Protein AF-H9FLP3-F1 (afdb_monomer)

Solvent-accessible surface area (backbone atoms only — not comparable to full-atom values): 7045 Å² total; per-residue (Å²): 111,68,74,54,52,70,76,47,70,89,60,56,71,69,63,56,46,42,38,27,53,65,38,76,66,35,62,71,59,14,49,54,51,50,50,50,58,52,47,51,53,69,75,43,43,83,56,59,78,73,67,45,73,64,59,38,46,53,38,37,75,72,43,35,48,35,68,53,93,58,57,49,100,73,53,17,44,37,34,36,40,62,55,78,88,64,49,63,90,83,54,41,70,62,55,34,52,32,22,48,52,55,50,50,62,57,51,52,71,38,67,61,34,36,69,50,34,66,49,76,48,78,46,126

Structure (mmCIF, N/CA/C/O backbone):
data_AF-H9FLP3-F1
#
_entry.id   AF-H9FLP3-F1
#
loop_
_atom_site.group_PDB
_atom_site.id
_atom_site.type_symbol
_atom_site.label_atom_id
_atom_site.label_alt_id
_atom_site.label_comp_id
_atom_site.label_asym_id
_atom_site.label_entity_id
_atom_site.label_seq_id
_atom_site.pdbx_PDB_ins_code
_atom_site.Cartn_x
_atom_site.Cartn_y
_atom_site.Cartn_z
_atom_site.occupancy
_atom_site.B_iso_or_equiv
_atom_site.auth_seq_id
_atom_site.auth_comp_id
_atom_site.auth_asym_id
_atom_site.auth_atom_id
_atom_site.pdbx_PDB_model_num
ATOM 1 N N . AL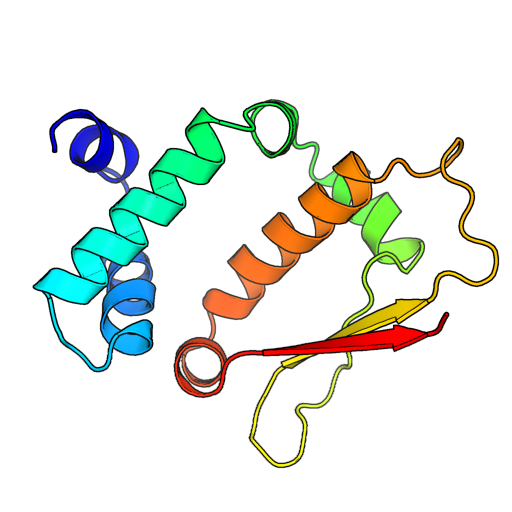A A 1 1 ? 0.082 -2.570 23.047 1.00 61.69 1 ALA A N 1
ATOM 2 C CA . ALA A 1 1 ? -1.054 -1.630 22.962 1.00 61.69 1 ALA A CA 1
ATOM 3 C C . ALA A 1 1 ? -0.580 -0.177 22.946 1.00 61.69 1 ALA A C 1
ATOM 5 O O . ALA A 1 1 ? -0.864 0.498 21.967 1.00 61.69 1 ALA A O 1
ATOM 6 N N . VAL A 1 2 ? 0.195 0.265 23.948 1.00 65.69 2 VAL A N 1
ATOM 7 C CA . VAL A 1 2 ? 0.704 1.652 24.079 1.00 65.69 2 VAL A CA 1
ATOM 8 C C . VAL A 1 2 ? 1.442 2.144 22.824 1.00 65.69 2 VAL A C 1
ATOM 10 O O . VAL A 1 2 ? 0.992 3.097 22.202 1.00 65.69 2 VAL A O 1
ATOM 13 N N . ALA A 1 3 ? 2.444 1.396 22.347 1.00 79.50 3 ALA A N 1
ATOM 14 C CA . ALA A 1 3 ? 3.212 1.765 21.149 1.00 79.50 3 ALA A CA 1
ATOM 15 C C . ALA A 1 3 ? 2.375 1.905 19.858 1.00 79.50 3 ALA A C 1
ATOM 17 O O . ALA A 1 3 ? 2.762 2.622 18.943 1.00 79.50 3 ALA A O 1
ATOM 18 N N . VAL A 1 4 ?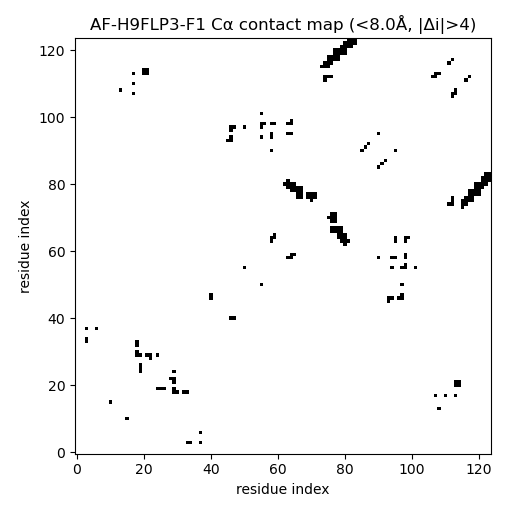 1.228 1.220 19.756 1.00 85.44 4 VAL A N 1
ATOM 19 C CA . VAL A 1 4 ? 0.350 1.343 18.579 1.00 85.44 4 VAL A CA 1
ATOM 20 C C . VAL A 1 4 ? -0.467 2.621 18.661 1.00 85.44 4 VAL A C 1
ATOM 22 O O . VAL A 1 4 ? -0.561 3.321 17.662 1.00 85.44 4 VAL A O 1
ATOM 25 N N . ALA A 1 5 ? -1.025 2.931 19.835 1.00 86.06 5 ALA A N 1
ATOM 26 C CA . ALA A 1 5 ? -1.828 4.133 20.045 1.00 86.06 5 ALA A CA 1
ATOM 27 C C . ALA A 1 5 ? -1.007 5.410 19.803 1.00 86.06 5 ALA A C 1
ATOM 29 O O . ALA A 1 5 ? -1.447 6.278 19.056 1.00 86.06 5 ALA A O 1
ATOM 30 N N . GLU A 1 6 ? 0.213 5.476 20.342 1.00 89.94 6 GLU A N 1
ATOM 31 C CA . GLU A 1 6 ? 1.127 6.612 20.147 1.00 89.94 6 GLU A CA 1
ATOM 32 C C . GLU A 1 6 ? 1.446 6.847 18.662 1.00 89.94 6 GLU A C 1
ATOM 34 O O . GLU A 1 6 ? 1.440 7.978 18.187 1.00 89.94 6 GLU A O 1
ATOM 39 N N . ARG A 1 7 ? 1.656 5.773 17.889 1.00 89.81 7 ARG A N 1
ATOM 40 C CA . ARG A 1 7 ? 2.020 5.855 16.462 1.00 89.81 7 ARG A CA 1
ATOM 41 C C . ARG A 1 7 ? 0.866 6.216 15.529 1.00 89.81 7 ARG A C 1
ATOM 43 O O . ARG A 1 7 ? 1.107 6.495 14.356 1.00 89.81 7 ARG A O 1
ATOM 50 N N . VAL A 1 8 ? -0.373 6.192 16.015 1.00 93.44 8 VAL A N 1
ATOM 51 C CA . VAL A 1 8 ? -1.569 6.484 15.206 1.00 93.44 8 VAL A CA 1
ATOM 52 C C . VAL A 1 8 ? -2.404 7.634 15.764 1.00 93.44 8 VAL A C 1
ATOM 54 O O . VAL A 1 8 ? -3.487 7.889 15.248 1.00 93.44 8 VAL A O 1
ATOM 57 N N . GLN A 1 9 ? -1.909 8.344 16.782 1.00 92.69 9 GLN A N 1
ATOM 58 C CA . GLN A 1 9 ? -2.650 9.403 17.477 1.00 92.69 9 GLN A CA 1
ATOM 59 C C . GLN A 1 9 ? -3.079 10.565 16.562 1.00 92.69 9 GLN A C 1
ATOM 61 O O . GLN A 1 9 ? -4.104 11.190 16.805 1.00 92.69 9 GLN A O 1
ATOM 66 N N . GLU A 1 10 ? -2.321 10.829 15.493 1.00 94.38 10 GLU A N 1
ATOM 67 C CA . GLU A 1 10 ? -2.568 11.928 14.543 1.00 94.38 10 GLU A CA 1
ATOM 68 C C . GLU A 1 10 ? -3.337 11.481 13.290 1.00 94.38 10 GLU A C 1
ATOM 70 O O . GLU A 1 10 ? -3.486 12.243 12.336 1.00 94.38 10 GLU A O 1
ATOM 75 N N . LYS A 1 11 ? -3.777 10.219 13.233 1.00 95.75 11 LYS A N 1
ATOM 76 C CA . LYS A 1 11 ? -4.442 9.679 12.047 1.00 95.75 11 LYS A CA 1
ATOM 77 C C . LYS A 1 11 ? -5.926 10.031 12.035 1.00 95.75 11 LYS A C 1
ATOM 79 O O . LYS A 1 11 ? -6.602 9.989 13.059 1.00 95.75 11 LYS A O 1
ATOM 84 N N . ASP A 1 12 ? -6.436 10.351 10.850 1.00 96.06 12 ASP A N 1
ATOM 85 C CA . ASP A 1 12 ? -7.854 10.635 10.643 1.00 96.06 12 ASP A CA 1
ATOM 86 C C . ASP A 1 12 ? -8.717 9.358 10.615 1.00 96.06 12 ASP A C 1
ATOM 88 O O . ASP A 1 12 ? -8.231 8.222 10.595 1.00 96.06 12 ASP A O 1
ATOM 92 N N . SER A 1 13 ? -10.041 9.533 10.593 1.00 96.75 13 SER A N 1
ATOM 93 C CA . SER A 1 13 ? -10.988 8.413 10.518 1.00 96.75 13 SER A CA 1
ATOM 94 C C . SER A 1 13 ? -10.851 7.589 9.232 1.00 96.75 13 SER A C 1
ATOM 96 O O . SER A 1 13 ? -11.086 6.380 9.259 1.00 96.75 13 SER A O 1
ATOM 98 N N . GLY A 1 14 ? -10.448 8.211 8.121 1.00 97.06 14 GLY A N 1
ATOM 99 C CA . GLY A 1 14 ? -10.228 7.540 6.841 1.00 97.06 14 GLY A CA 1
ATOM 100 C C . GLY A 1 14 ? -9.097 6.517 6.919 1.00 97.06 14 GLY A C 1
ATOM 101 O O . GLY A 1 14 ? -9.248 5.398 6.428 1.00 97.06 14 GLY A O 1
ATOM 102 N N . PHE A 1 15 ? -8.005 6.845 7.612 1.00 97.56 15 PHE A N 1
ATOM 103 C CA . PHE A 1 15 ? -6.916 5.913 7.897 1.00 97.56 15 PHE A CA 1
ATOM 104 C C . PHE A 1 15 ? -7.419 4.671 8.639 1.00 97.56 15 PHE A C 1
ATOM 106 O O . PHE A 1 15 ? -7.162 3.551 8.197 1.00 97.56 15 PHE A O 1
ATOM 113 N N . PHE A 1 16 ? -8.182 4.838 9.724 1.00 97.81 16 PHE A N 1
ATOM 114 C CA . PHE A 1 16 ? -8.701 3.702 10.495 1.00 97.81 16 PHE A CA 1
ATOM 115 C C . PHE A 1 16 ? -9.705 2.857 9.699 1.00 97.81 16 PHE A C 1
ATOM 117 O O . PHE A 1 16 ? -9.704 1.626 9.807 1.00 97.81 16 PHE A O 1
ATOM 124 N N . LEU A 1 17 ? -10.521 3.491 8.849 1.00 98.25 17 LEU A N 1
ATOM 125 C CA . LEU A 1 17 ? -11.482 2.795 7.992 1.00 98.25 17 LEU A CA 1
ATOM 126 C C . LEU A 1 17 ? -10.816 1.808 7.024 1.00 98.25 17 LEU A C 1
ATOM 128 O O . LEU A 1 17 ? -11.416 0.768 6.746 1.00 98.25 17 LEU A O 1
ATOM 132 N N . ARG A 1 18 ? -9.570 2.052 6.590 1.00 98.31 18 ARG A N 1
ATOM 133 C CA . ARG A 1 18 ? -8.799 1.109 5.752 1.00 98.31 18 ARG A CA 1
ATOM 134 C C . ARG A 1 18 ? -8.694 -0.266 6.417 1.00 98.31 18 ARG A C 1
ATOM 136 O O . ARG A 1 18 ? -9.001 -1.287 5.805 1.00 98.31 18 ARG A O 1
ATOM 143 N N . PHE A 1 19 ? -8.327 -0.296 7.699 1.00 98.25 19 PHE A N 1
ATOM 144 C CA . PHE A 1 19 ? -8.145 -1.529 8.474 1.00 98.25 19 PHE A CA 1
ATOM 145 C C . PHE A 1 19 ? -9.475 -2.229 8.758 1.00 98.25 19 PHE A C 1
ATOM 147 O O . PHE A 1 19 ? -9.571 -3.457 8.685 1.00 98.25 19 PHE A O 1
ATOM 154 N N . ILE A 1 20 ? -10.510 -1.440 9.055 1.00 98.44 20 ILE A N 1
ATOM 155 C CA . ILE A 1 20 ? -11.865 -1.926 9.333 1.00 98.44 20 ILE A CA 1
ATOM 156 C C . ILE A 1 20 ? -12.449 -2.601 8.084 1.00 98.44 20 ILE A C 1
ATOM 158 O O . ILE A 1 20 ? -12.901 -3.748 8.158 1.00 98.44 20 ILE A O 1
ATOM 162 N N . ARG A 1 21 ? -12.381 -1.940 6.920 1.00 98.06 21 ARG A N 1
ATOM 163 C CA . ARG A 1 21 ? -12.856 -2.476 5.633 1.00 98.06 21 ARG A CA 1
ATOM 164 C C . ARG A 1 21 ? -12.082 -3.726 5.223 1.00 98.06 21 ARG A C 1
ATOM 166 O O . ARG A 1 21 ? -12.699 -4.760 4.961 1.00 98.06 21 ARG A O 1
ATOM 173 N N . ALA A 1 22 ? -10.751 -3.696 5.322 1.00 97.50 22 ALA A N 1
ATOM 174 C CA . ALA A 1 22 ? -9.884 -4.839 5.013 1.00 97.50 22 ALA A CA 1
ATOM 175 C C . ALA A 1 22 ? -10.143 -6.080 5.893 1.00 97.50 22 ALA A C 1
ATOM 177 O O . ALA A 1 22 ? -9.681 -7.187 5.588 1.00 97.50 22 ALA A O 1
ATOM 178 N N . ARG A 1 23 ? -10.859 -5.927 7.014 1.00 98.12 23 ARG A N 1
ATOM 179 C CA . ARG A 1 23 ? -11.232 -7.016 7.927 1.00 98.12 23 ARG A CA 1
ATOM 180 C C . ARG A 1 23 ? -12.737 -7.189 8.082 1.00 98.12 23 ARG A C 1
ATOM 182 O O . ARG A 1 23 ? -13.179 -7.766 9.075 1.00 98.12 23 ARG A O 1
ATOM 189 N N . LYS A 1 24 ? -13.515 -6.781 7.071 1.00 97.25 24 LYS A N 1
ATOM 190 C CA . LYS A 1 24 ? -14.976 -6.969 7.013 1.00 97.25 24 LYS A CA 1
ATOM 191 C C . LYS A 1 24 ? -15.669 -6.460 8.283 1.00 97.25 24 LYS A C 1
ATOM 193 O O . LYS A 1 24 ? -16.518 -7.141 8.847 1.00 97.25 24 LYS A O 1
ATOM 198 N N . PHE A 1 25 ? -15.246 -5.289 8.759 1.00 97.44 25 PHE A N 1
ATOM 199 C CA . PHE A 1 25 ? -15.775 -4.615 9.947 1.00 97.44 25 PHE A CA 1
ATOM 200 C C . PHE A 1 25 ? -15.599 -5.374 11.274 1.00 97.44 25 PHE A C 1
ATOM 202 O O . PHE A 1 25 ? -16.159 -4.987 12.297 1.00 97.44 25 PHE A O 1
ATOM 209 N N . ASN A 1 26 ? -14.766 -6.418 11.309 1.00 98.44 26 ASN A N 1
ATOM 210 C CA . ASN A 1 26 ? -14.381 -7.053 12.562 1.00 98.44 26 ASN A CA 1
ATOM 211 C C . ASN A 1 26 ? -13.298 -6.218 13.266 1.00 98.44 26 ASN A C 1
ATOM 213 O O . ASN A 1 26 ? -12.135 -6.233 12.860 1.00 98.44 26 ASN A O 1
ATOM 217 N N . VAL A 1 27 ? -13.682 -5.523 14.338 1.00 98.19 27 VAL A N 1
ATOM 218 C CA . VAL A 1 27 ? -12.808 -4.597 15.079 1.00 98.19 27 VAL A CA 1
ATOM 219 C C . VAL A 1 27 ? -11.568 -5.289 15.648 1.00 98.19 27 VAL A C 1
ATOM 221 O O . VAL A 1 27 ? -10.463 -4.774 15.500 1.00 98.19 27 VAL A O 1
ATOM 224 N N .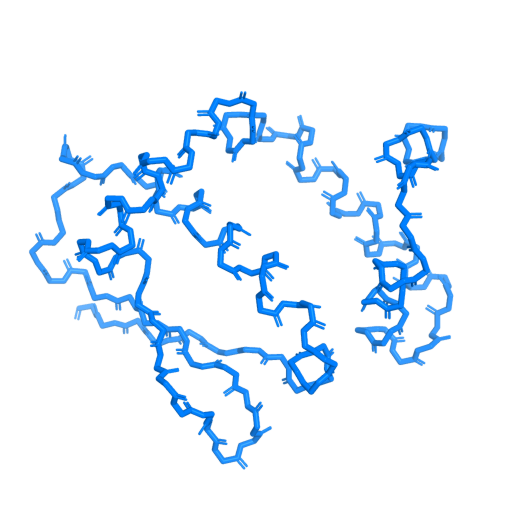 GLY A 1 28 ? -11.716 -6.481 16.237 1.00 98.06 28 GLY A N 1
ATOM 225 C CA . GLY A 1 28 ? -10.582 -7.222 16.802 1.00 98.06 28 GLY A CA 1
ATOM 226 C C . GLY A 1 28 ? -9.549 -7.593 15.736 1.00 98.06 28 GLY A C 1
ATOM 227 O O . GLY A 1 28 ? -8.355 -7.360 15.904 1.00 98.06 28 GLY A O 1
ATOM 228 N N . ARG A 1 29 ? -10.006 -8.091 14.581 1.00 98.44 29 ARG A N 1
ATOM 229 C CA . ARG A 1 29 ? -9.120 -8.414 13.453 1.00 98.44 29 ARG A CA 1
ATOM 230 C C . ARG A 1 29 ? -8.524 -7.169 12.794 1.00 98.44 29 ARG A C 1
ATOM 232 O O . ARG A 1 29 ? -7.391 -7.235 12.322 1.00 98.44 29 ARG A O 1
ATOM 239 N N . ALA A 1 30 ? -9.262 -6.060 12.744 1.00 98.38 30 ALA A N 1
ATOM 240 C CA . ALA A 1 30 ? -8.756 -4.778 12.254 1.00 98.38 30 ALA A CA 1
ATOM 241 C C . ALA A 1 30 ? -7.636 -4.242 13.156 1.00 98.38 30 ALA A C 1
ATOM 243 O O . ALA A 1 30 ? -6.617 -3.775 12.651 1.00 98.38 30 ALA A O 1
ATOM 244 N N . TYR A 1 31 ? -7.781 -4.384 14.476 1.00 97.81 31 TYR A N 1
ATOM 245 C CA . TYR A 1 31 ? -6.735 -4.023 15.426 1.00 97.81 31 TYR A CA 1
ATOM 246 C C . TYR A 1 31 ? -5.477 -4.879 15.249 1.00 97.81 31 TYR A C 1
ATOM 248 O O . TYR A 1 31 ? -4.382 -4.330 15.178 1.00 97.81 31 TYR A O 1
ATOM 256 N N . GLU A 1 32 ? -5.607 -6.199 15.090 1.00 98.12 32 GLU A N 1
ATOM 257 C CA . GLU A 1 32 ? -4.446 -7.061 14.817 1.00 98.12 32 GLU A CA 1
ATOM 258 C C . GLU A 1 32 ? -3.745 -6.702 13.495 1.00 98.12 32 GLU A C 1
ATOM 260 O O . GLU A 1 32 ? -2.515 -6.692 13.428 1.00 98.12 32 GLU A O 1
ATOM 265 N N . LEU A 1 33 ? -4.498 -6.311 12.460 1.00 97.88 33 LEU A N 1
ATOM 266 C CA . LEU A 1 33 ? -3.910 -5.793 11.220 1.00 97.88 33 LEU A CA 1
ATOM 267 C C . LEU A 1 33 ? -3.147 -4.479 11.452 1.00 97.88 33 LEU A C 1
ATOM 269 O O . LEU A 1 33 ? -2.040 -4.318 10.940 1.00 97.88 33 LEU A O 1
ATOM 273 N N . LEU A 1 34 ? -3.705 -3.560 12.245 1.00 97.75 34 LEU A N 1
ATOM 274 C CA . LEU A 1 34 ? -3.047 -2.302 12.599 1.00 97.75 34 LEU A CA 1
ATOM 275 C C . LEU A 1 34 ? -1.766 -2.534 13.414 1.00 97.75 34 LEU A C 1
ATOM 277 O O . LEU A 1 34 ? -0.754 -1.876 13.177 1.00 97.75 34 LEU A O 1
ATOM 281 N N . ARG A 1 35 ? -1.776 -3.506 14.336 1.00 96.88 35 ARG A N 1
ATOM 282 C CA . ARG A 1 35 ? -0.576 -3.926 15.073 1.00 96.88 35 ARG A CA 1
ATOM 283 C C . ARG A 1 35 ? 0.510 -4.417 14.123 1.00 96.88 35 ARG A C 1
ATOM 285 O O . ARG A 1 35 ? 1.653 -3.998 14.266 1.00 96.88 35 ARG A O 1
ATOM 292 N N . GLY A 1 36 ? 0.154 -5.261 13.153 1.00 97.19 36 GLY A N 1
ATOM 293 C CA . GLY A 1 36 ? 1.084 -5.743 12.128 1.00 97.19 36 GLY A CA 1
ATOM 294 C C . GLY A 1 36 ? 1.665 -4.607 11.281 1.00 97.19 36 GLY A C 1
ATOM 295 O O . GLY A 1 36 ? 2.874 -4.551 11.084 1.00 97.19 36 GLY A O 1
ATOM 296 N N . TYR A 1 37 ? 0.824 -3.658 10.862 1.00 96.19 37 TYR A N 1
ATOM 297 C CA . TYR A 1 37 ? 1.242 -2.465 10.117 1.00 96.19 37 TYR A CA 1
ATOM 298 C C . TYR A 1 37 ? 2.259 -1.607 10.887 1.00 96.19 37 TYR A C 1
ATOM 300 O O . TYR A 1 37 ? 3.266 -1.182 10.318 1.00 96.19 37 TYR A O 1
ATOM 308 N N . VAL A 1 38 ? 2.020 -1.362 12.182 1.00 95.56 38 VAL A N 1
ATOM 309 C CA . VAL A 1 38 ? 2.966 -0.619 13.033 1.00 95.56 38 VAL A CA 1
ATOM 310 C C . VAL A 1 38 ? 4.243 -1.428 13.242 1.00 95.56 38 VAL A C 1
ATOM 312 O O . VAL A 1 38 ? 5.333 -0.878 13.139 1.00 95.56 38 VAL A O 1
ATOM 315 N N . ASN A 1 39 ? 4.124 -2.733 13.491 1.00 95.56 39 ASN A N 1
ATOM 316 C CA . ASN A 1 39 ? 5.272 -3.606 13.708 1.00 95.56 39 ASN A CA 1
ATOM 317 C C . ASN A 1 39 ? 6.198 -3.668 12.485 1.00 95.56 39 ASN A C 1
ATOM 319 O O . ASN A 1 39 ? 7.407 -3.603 12.657 1.00 95.56 39 ASN A O 1
ATOM 323 N N . PHE A 1 40 ? 5.648 -3.718 11.269 1.00 95.06 40 PHE A N 1
ATOM 324 C CA . PHE A 1 40 ? 6.434 -3.665 10.032 1.00 95.06 40 PHE A CA 1
ATOM 325 C C . PHE A 1 40 ? 7.303 -2.399 9.966 1.00 95.06 40 PHE A C 1
ATOM 327 O O . PHE A 1 40 ? 8.501 -2.480 9.733 1.00 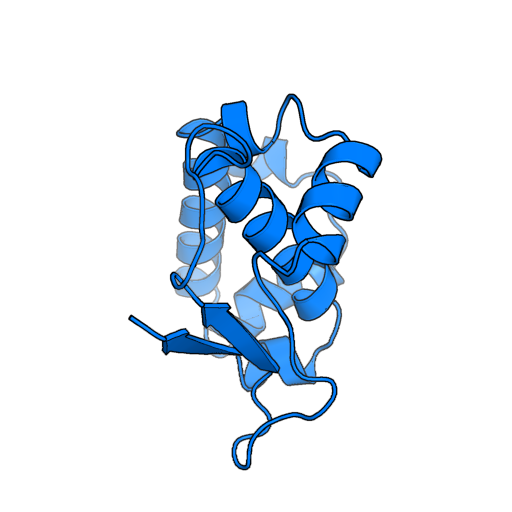95.06 40 PHE A O 1
ATOM 334 N N . ARG A 1 41 ? 6.736 -1.234 10.295 1.00 93.62 41 ARG A N 1
ATOM 335 C CA . ARG A 1 41 ? 7.479 0.040 10.341 1.00 93.62 41 ARG A CA 1
ATOM 336 C C . ARG A 1 41 ? 8.537 0.110 11.437 1.00 93.62 41 ARG A C 1
ATOM 338 O O . ARG A 1 41 ? 9.488 0.863 11.306 1.00 93.62 41 ARG A O 1
ATOM 345 N N . LEU A 1 42 ? 8.357 -0.634 12.527 1.00 92.31 42 LEU A N 1
ATOM 346 C CA . LEU A 1 42 ? 9.353 -0.719 13.597 1.00 92.31 42 LEU A CA 1
ATOM 347 C C . LEU A 1 42 ? 10.488 -1.688 13.259 1.00 92.31 42 LEU A C 1
ATOM 349 O O . LEU A 1 42 ? 11.607 -1.479 13.712 1.00 92.31 42 LEU A O 1
ATOM 353 N N . GLN A 1 43 ? 10.190 -2.756 12.521 1.00 95.06 43 GLN A N 1
ATOM 354 C CA . GLN A 1 43 ? 11.173 -3.767 12.135 1.00 95.06 43 GLN A CA 1
ATOM 355 C C . GLN A 1 43 ? 12.061 -3.319 10.977 1.00 95.06 43 GLN A C 1
ATOM 357 O O . GLN A 1 43 ? 13.208 -3.746 10.934 1.00 95.06 43 GLN A O 1
ATOM 362 N N . TYR A 1 44 ? 11.536 -2.472 10.090 1.00 94.38 44 TYR A N 1
ATOM 363 C CA . TYR A 1 44 ? 12.217 -2.031 8.872 1.00 94.38 44 TYR A CA 1
ATOM 364 C C . TYR A 1 44 ? 12.269 -0.494 8.779 1.00 94.38 44 TYR A C 1
ATOM 366 O O . TYR A 1 44 ? 11.668 0.082 7.866 1.00 94.38 44 TYR A O 1
ATOM 374 N N . PRO A 1 45 ? 12.894 0.209 9.747 1.00 92.88 45 PRO A N 1
ATOM 375 C CA . PRO A 1 45 ? 12.967 1.674 9.747 1.00 92.88 45 PRO A CA 1
ATOM 376 C C . PRO A 1 45 ? 13.625 2.245 8.482 1.00 92.88 45 PRO A C 1
ATOM 378 O O . PRO A 1 45 ? 13.237 3.315 8.019 1.00 92.88 45 PRO A O 1
ATOM 381 N N . GLU A 1 46 ? 14.552 1.516 7.861 1.00 90.25 46 GLU A N 1
ATOM 382 C CA . GLU A 1 46 ? 15.214 1.874 6.602 1.00 90.25 46 GLU A CA 1
ATOM 383 C C . GLU A 1 46 ? 14.242 2.073 5.429 1.00 90.25 46 GLU A C 1
ATOM 385 O O . GLU A 1 46 ? 14.538 2.827 4.504 1.00 90.25 46 GLU A O 1
ATOM 390 N N . LEU A 1 47 ? 13.049 1.471 5.476 1.00 92.00 47 LEU A N 1
ATOM 391 C CA . LEU A 1 47 ? 12.019 1.660 4.452 1.00 92.00 47 LEU A CA 1
ATOM 392 C C . LEU A 1 47 ? 11.183 2.935 4.660 1.00 92.00 47 LEU A C 1
ATOM 394 O O . LEU A 1 47 ? 10.364 3.265 3.803 1.00 92.00 47 LEU A O 1
ATOM 398 N N . PHE A 1 48 ? 11.333 3.642 5.787 1.00 88.44 48 PHE A N 1
ATOM 399 C CA . PHE A 1 48 ? 10.437 4.745 6.162 1.00 88.44 48 PHE A CA 1
ATOM 400 C C . PHE A 1 48 ? 11.148 6.011 6.651 1.00 88.44 48 PHE A C 1
ATOM 402 O O . PHE A 1 48 ? 10.666 7.106 6.364 1.00 88.44 48 PHE A O 1
ATOM 409 N N . ASP A 1 49 ? 12.264 5.890 7.369 1.00 83.38 49 ASP A N 1
ATOM 410 C CA . ASP A 1 49 ? 12.914 7.017 8.050 1.00 83.38 49 ASP A CA 1
ATOM 411 C C . ASP A 1 49 ? 13.716 7.913 7.088 1.00 83.38 49 ASP A C 1
ATOM 413 O O . ASP A 1 49 ? 13.819 9.120 7.302 1.00 83.38 49 ASP A O 1
ATOM 417 N N . SER A 1 50 ? 14.247 7.349 5.999 1.00 74.94 50 SER A N 1
ATOM 418 C CA . SER A 1 50 ? 15.026 8.054 4.967 1.00 74.94 50 SER A CA 1
ATOM 419 C C . SER A 1 50 ? 14.267 8.231 3.646 1.00 74.94 50 SER A C 1
ATOM 421 O O . SER A 1 50 ? 14.879 8.453 2.600 1.00 74.94 50 SER A O 1
ATOM 423 N N . LEU A 1 51 ? 12.931 8.142 3.673 1.00 77.81 51 LEU A N 1
ATOM 424 C CA . LEU A 1 51 ? 12.111 8.178 2.465 1.00 77.81 51 LEU A CA 1
ATOM 425 C C . LEU A 1 51 ? 12.159 9.567 1.801 1.00 77.81 51 LEU A C 1
ATOM 427 O O . LEU A 1 51 ? 11.422 10.480 2.174 1.00 77.81 51 LEU A O 1
ATOM 431 N N . SER A 1 52 ? 13.012 9.728 0.788 1.00 87.38 52 SER A N 1
ATOM 432 C CA . SER A 1 52 ? 13.004 10.908 -0.078 1.00 87.38 52 SER A CA 1
ATOM 433 C C . SER A 1 52 ? 11.906 10.757 -1.137 1.00 87.38 52 SER A C 1
ATOM 435 O O . SER A 1 52 ? 11.974 9.822 -1.941 1.00 87.38 52 SER A O 1
ATOM 437 N N . PRO A 1 53 ? 10.910 11.665 -1.203 1.00 89.19 53 PRO A N 1
ATOM 438 C CA . PRO A 1 53 ? 9.884 11.622 -2.246 1.00 89.19 53 PRO A CA 1
ATOM 439 C C . PRO A 1 53 ? 10.470 11.666 -3.661 1.00 89.19 53 PRO A C 1
ATOM 441 O O . PRO A 1 53 ? 9.896 11.094 -4.583 1.00 89.19 53 PRO A O 1
ATOM 444 N N . GLU A 1 54 ? 11.613 12.335 -3.828 1.00 91.81 54 GLU A N 1
ATOM 445 C CA . GLU A 1 54 ? 12.335 12.403 -5.097 1.00 91.81 54 GLU A CA 1
ATOM 446 C C . GLU A 1 54 ? 12.972 11.057 -5.454 1.00 91.81 54 GLU A C 1
ATOM 448 O O . GLU A 1 54 ? 12.773 10.578 -6.565 1.00 91.81 54 GLU A O 1
ATOM 453 N N . ALA A 1 55 ? 13.649 10.399 -4.506 1.00 89.12 55 ALA A N 1
ATOM 454 C CA . ALA A 1 55 ? 14.251 9.086 -4.750 1.00 89.12 55 ALA A CA 1
ATOM 455 C C . ALA A 1 55 ? 13.185 8.039 -5.104 1.00 89.12 55 ALA A C 1
ATOM 457 O O . ALA A 1 55 ? 13.306 7.345 -6.108 1.00 89.12 55 ALA A O 1
ATOM 458 N N . VAL A 1 56 ? 12.082 8.002 -4.347 1.00 93.31 56 VAL A N 1
ATOM 459 C CA . VAL A 1 56 ? 10.951 7.108 -4.633 1.00 93.31 56 VAL A CA 1
ATOM 460 C C . VAL A 1 56 ? 10.369 7.381 -6.019 1.00 93.31 56 VAL A C 1
ATOM 462 O O . VAL A 1 56 ? 10.052 6.446 -6.752 1.00 93.31 56 VAL A O 1
ATOM 465 N N . ARG A 1 57 ? 10.240 8.655 -6.404 1.00 94.19 57 ARG A N 1
ATOM 466 C CA . ARG A 1 57 ? 9.772 9.027 -7.739 1.00 94.19 57 ARG A CA 1
ATOM 467 C C . ARG A 1 57 ? 10.698 8.487 -8.829 1.00 94.19 57 ARG A C 1
ATOM 469 O O . ARG A 1 57 ? 10.183 7.912 -9.782 1.00 94.19 57 ARG A O 1
ATOM 476 N N . CYS A 1 58 ? 12.016 8.622 -8.677 1.00 95.00 58 CYS A N 1
ATOM 477 C CA . CYS A 1 58 ? 12.991 8.074 -9.623 1.00 95.00 58 CYS A CA 1
ATOM 478 C C . CYS A 1 58 ? 12.831 6.554 -9.785 1.00 95.00 58 CYS A C 1
ATOM 480 O O . CYS A 1 58 ? 12.790 6.066 -10.912 1.00 95.00 58 CYS A O 1
ATOM 482 N N . THR A 1 59 ? 12.658 5.813 -8.687 1.00 95.06 59 THR A N 1
ATOM 483 C CA . THR A 1 59 ? 12.447 4.354 -8.718 1.00 95.06 59 THR A CA 1
ATOM 484 C C . THR A 1 59 ? 11.156 3.969 -9.451 1.00 95.06 59 THR A C 1
ATOM 486 O O . THR A 1 59 ? 11.144 3.048 -10.270 1.00 95.06 59 THR A O 1
ATOM 489 N N . ILE A 1 60 ? 10.066 4.709 -9.214 1.00 94.75 60 ILE A N 1
ATOM 490 C CA . ILE A 1 60 ? 8.778 4.484 -9.887 1.00 94.75 60 ILE A CA 1
ATOM 491 C C . ILE A 1 60 ? 8.870 4.824 -11.381 1.00 94.75 60 ILE A C 1
ATOM 493 O O . ILE A 1 60 ? 8.363 4.073 -12.211 1.00 94.75 60 ILE A O 1
ATOM 497 N N . GLU A 1 61 ? 9.525 5.932 -11.741 1.00 94.75 61 GLU A N 1
ATOM 498 C CA . GLU A 1 61 ? 9.751 6.332 -13.138 1.00 94.75 61 GLU A CA 1
ATOM 499 C C . GLU A 1 61 ? 10.662 5.339 -13.881 1.00 94.75 61 GLU A C 1
ATOM 501 O O . GLU A 1 61 ? 10.474 5.120 -15.077 1.00 94.75 61 GLU A O 1
ATOM 506 N N . ALA A 1 62 ? 11.572 4.667 -13.168 1.00 94.06 62 ALA A N 1
ATOM 507 C CA . ALA A 1 62 ? 12.356 3.546 -13.686 1.00 94.06 62 ALA A CA 1
ATOM 508 C C . ALA A 1 62 ? 11.540 2.246 -13.867 1.00 94.06 62 ALA A C 1
ATOM 510 O O . ALA A 1 62 ? 12.050 1.281 -14.432 1.00 94.06 62 ALA A O 1
ATOM 511 N N . GLY A 1 63 ? 10.276 2.214 -13.427 1.00 93.25 63 GLY A N 1
ATOM 512 C CA . GLY A 1 63 ? 9.352 1.095 -13.622 1.00 93.25 63 GLY A CA 1
ATOM 513 C C . GLY A 1 63 ? 9.286 0.091 -12.470 1.00 93.25 63 GLY A C 1
AT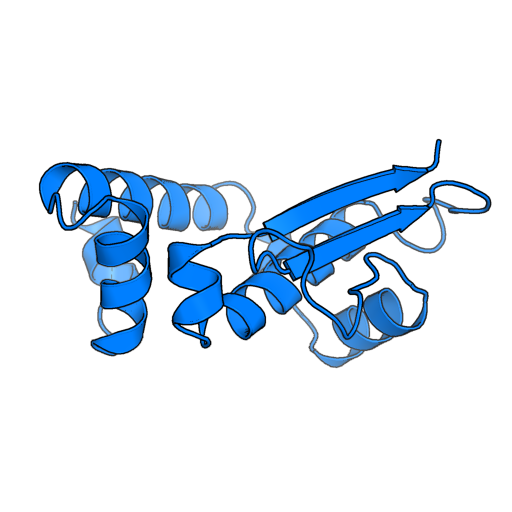OM 514 O O . GLY A 1 63 ? 8.685 -0.971 -12.645 1.00 93.25 63 GLY A O 1
ATOM 515 N N . TYR A 1 64 ? 9.851 0.407 -11.298 1.00 95.62 64 TYR A N 1
ATOM 516 C CA . TYR A 1 64 ? 9.936 -0.527 -10.174 1.00 95.62 64 TYR A CA 1
ATOM 517 C C . TYR A 1 64 ? 9.204 -0.026 -8.908 1.00 95.62 64 TYR A C 1
ATOM 519 O O . TYR A 1 64 ? 9.742 0.787 -8.160 1.00 95.62 64 TYR A O 1
ATOM 527 N N . PRO A 1 65 ? 8.000 -0.543 -8.594 1.00 96.88 65 PRO A N 1
ATOM 528 C CA . PRO A 1 65 ? 7.110 -1.302 -9.472 1.00 96.88 65 PRO A CA 1
ATOM 529 C C . PRO A 1 65 ? 6.296 -0.394 -10.406 1.00 96.88 65 PRO A C 1
ATOM 531 O O . PRO A 1 65 ? 6.072 0.787 -10.135 1.00 96.88 65 PRO A O 1
ATOM 534 N N . GLY A 1 66 ? 5.764 -0.983 -11.475 1.00 97.19 66 GLY A N 1
ATOM 535 C CA . GLY A 1 66 ? 4.749 -0.361 -12.321 1.00 97.19 66 GLY A CA 1
ATOM 536 C C . GLY A 1 66 ? 3.336 -0.536 -11.755 1.00 97.19 66 GLY A C 1
ATOM 537 O O . GLY A 1 66 ? 3.064 -1.440 -10.963 1.00 97.19 66 GLY A O 1
ATOM 538 N N . VAL A 1 67 ? 2.398 0.302 -12.200 1.00 98.00 67 VAL A N 1
ATOM 539 C CA . VAL A 1 67 ? 0.967 0.177 -11.880 1.00 98.00 67 VAL A CA 1
ATOM 540 C C . VAL A 1 67 ? 0.158 0.375 -13.157 1.00 98.00 67 VAL A C 1
ATOM 542 O O . VAL A 1 67 ? 0.312 1.389 -13.837 1.00 98.00 67 VAL A O 1
ATOM 545 N N . LEU A 1 68 ? -0.716 -0.576 -13.496 1.00 98.00 68 LEU A N 1
ATOM 546 C CA . LEU A 1 68 ? -1.632 -0.392 -14.621 1.00 98.00 68 LEU A CA 1
ATOM 547 C C . LEU A 1 68 ? -2.648 0.709 -14.312 1.00 98.00 68 LEU A C 1
ATOM 549 O O . LEU A 1 68 ? -3.208 0.781 -13.219 1.00 98.00 68 LEU A O 1
ATOM 553 N N . SER A 1 69 ? -2.947 1.526 -15.322 1.00 97.00 69 SER A N 1
ATOM 554 C CA . SER A 1 69 ? -3.960 2.585 -15.230 1.00 97.00 69 SER A CA 1
ATOM 555 C C . SER A 1 69 ? -5.383 2.045 -15.076 1.00 97.00 69 SER A C 1
ATOM 557 O O . SER A 1 69 ? -6.261 2.742 -14.571 1.00 97.00 69 SER A O 1
ATOM 559 N N . SER A 1 70 ? -5.618 0.807 -15.517 1.00 97.81 70 SER A N 1
ATOM 560 C CA . SER A 1 70 ? -6.910 0.130 -15.436 1.00 97.81 70 SER A CA 1
ATOM 561 C C . SER A 1 70 ? -6.892 -0.960 -14.374 1.00 97.81 70 SER A C 1
ATOM 563 O O . SER A 1 70 ? -5.908 -1.683 -14.210 1.00 97.81 70 SER A O 1
ATOM 565 N N . ARG A 1 71 ? -8.022 -1.101 -13.680 1.00 98.62 71 ARG A N 1
ATOM 566 C CA . ARG A 1 71 ? -8.280 -2.227 -12.782 1.00 98.62 71 ARG A CA 1
ATOM 567 C C . ARG A 1 71 ? -8.523 -3.503 -13.585 1.00 98.62 71 ARG A C 1
ATOM 569 O O . ARG A 1 71 ? -8.944 -3.453 -14.741 1.00 98.62 71 ARG A O 1
ATOM 576 N N . ASP A 1 72 ? -8.298 -4.652 -12.959 1.00 98.56 72 ASP A N 1
ATOM 577 C CA . ASP A 1 72 ? -8.688 -5.928 -13.557 1.00 98.56 72 ASP A CA 1
ATOM 578 C C . ASP A 1 72 ? -10.206 -6.181 -13.471 1.00 98.56 72 ASP A C 1
ATOM 580 O O . ASP A 1 72 ? -10.972 -5.396 -12.910 1.00 98.56 72 ASP A O 1
ATOM 584 N N . LYS A 1 73 ? -10.655 -7.329 -13.992 1.00 98.31 73 LYS A N 1
ATOM 585 C CA . LYS A 1 73 ? -12.072 -7.735 -13.972 1.00 98.31 73 LYS A CA 1
ATOM 586 C C . LYS A 1 73 ? -12.677 -7.923 -12.569 1.00 98.31 73 LYS A C 1
ATOM 588 O O . LYS A 1 73 ? -13.885 -8.105 -12.465 1.00 98.31 73 LYS A O 1
ATOM 593 N N . TYR A 1 74 ? -11.860 -7.928 -11.515 1.00 98.19 74 TYR A N 1
ATOM 594 C CA . TYR A 1 74 ? -12.289 -8.000 -10.116 1.00 98.19 74 TYR A CA 1
ATOM 595 C C . TYR A 1 74 ? -12.200 -6.634 -9.412 1.00 98.19 74 TYR A C 1
ATOM 597 O O . TYR A 1 74 ? -12.373 -6.561 -8.198 1.00 98.19 74 TYR A O 1
ATOM 605 N N . GLY A 1 75 ? -11.903 -5.557 -10.149 1.00 98.12 75 GLY A N 1
ATOM 606 C CA . GLY A 1 75 ? -11.753 -4.209 -9.604 1.00 98.12 75 GLY A CA 1
ATOM 607 C C . GLY A 1 75 ? -10.446 -3.996 -8.831 1.00 98.12 75 GLY A C 1
ATOM 608 O O . GLY A 1 75 ? -10.322 -3.020 -8.083 1.00 98.12 75 GLY A O 1
ATOM 609 N N . ARG A 1 76 ? -9.458 -4.887 -8.980 1.00 98.75 76 ARG A N 1
ATOM 610 C CA . ARG A 1 76 ? -8.172 -4.799 -8.273 1.00 98.75 76 ARG A CA 1
ATOM 611 C C . ARG A 1 76 ? -7.221 -3.862 -8.994 1.00 98.75 76 ARG A C 1
ATOM 613 O O . ARG A 1 76 ? -7.205 -3.821 -10.224 1.00 98.75 76 ARG A O 1
ATOM 620 N N . VAL A 1 77 ? -6.387 -3.158 -8.232 1.00 98.75 77 VAL A N 1
ATOM 621 C CA . VAL A 1 77 ? -5.205 -2.508 -8.814 1.00 98.75 77 VAL A CA 1
ATOM 622 C C . VAL A 1 77 ? -4.214 -3.588 -9.244 1.00 98.75 77 VAL A C 1
ATOM 624 O O . VAL A 1 77 ? -3.976 -4.535 -8.495 1.00 98.75 77 VAL A O 1
ATOM 627 N N . VAL A 1 78 ? -3.640 -3.453 -10.437 1.00 98.69 78 VAL A N 1
ATOM 628 C CA . VAL A 1 78 ? -2.641 -4.392 -10.955 1.00 98.69 78 VAL A CA 1
ATOM 629 C C . VAL A 1 78 ? -1.271 -3.729 -10.888 1.00 98.69 78 VAL A C 1
ATOM 631 O O . VAL A 1 78 ? -1.001 -2.780 -11.624 1.00 98.69 78 VAL A O 1
ATOM 634 N N . MET A 1 79 ? -0.428 -4.218 -9.984 1.00 98.50 79 MET A N 1
ATOM 635 C CA . MET A 1 79 ? 0.975 -3.828 -9.874 1.00 98.50 79 MET A CA 1
ATOM 636 C C . MET A 1 79 ? 1.831 -4.759 -10.730 1.00 98.50 79 MET A C 1
ATOM 638 O O . MET A 1 79 ? 1.492 -5.930 -10.913 1.00 98.50 79 MET A O 1
ATOM 642 N N . LEU A 1 80 ? 2.922 -4.232 -11.267 1.00 98.00 80 LEU A N 1
ATOM 643 C CA . LEU A 1 80 ? 3.794 -4.926 -12.201 1.00 98.00 80 LEU A CA 1
ATOM 644 C C . LEU A 1 80 ? 5.225 -4.904 -11.684 1.00 98.00 80 LEU A C 1
ATOM 646 O O . LEU A 1 80 ? 5.721 -3.858 -11.265 1.00 98.00 80 LEU A O 1
ATOM 650 N N . PHE A 1 81 ? 5.895 -6.037 -11.806 1.00 97.38 81 PHE A N 1
ATOM 651 C CA . PHE A 1 81 ? 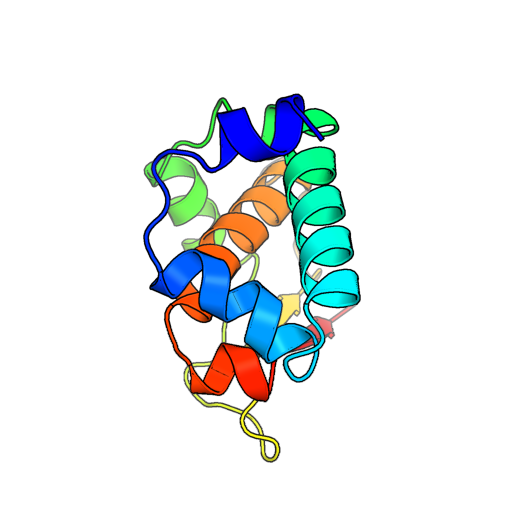7.327 -6.148 -11.625 1.00 97.38 81 PHE A CA 1
ATOM 652 C C . PHE A 1 81 ? 7.895 -6.969 -12.780 1.00 97.38 81 PHE A C 1
ATOM 654 O O . PHE A 1 81 ? 7.395 -8.049 -13.096 1.00 97.38 81 PHE A O 1
ATOM 661 N N . ASN A 1 82 ? 8.906 -6.427 -13.451 1.00 95.31 82 ASN A N 1
ATOM 662 C CA . ASN A 1 82 ? 9.629 -7.121 -14.505 1.00 95.31 82 ASN A CA 1
ATOM 663 C C . ASN A 1 82 ? 11.090 -7.212 -14.088 1.00 95.31 82 ASN A C 1
ATOM 665 O O . ASN A 1 82 ? 11.734 -6.178 -13.959 1.00 95.31 82 ASN A O 1
ATOM 669 N N . ILE A 1 83 ? 11.600 -8.421 -13.865 1.00 94.81 83 ILE A N 1
ATOM 670 C CA . ILE A 1 83 ? 12.991 -8.603 -13.442 1.00 94.81 83 ILE A CA 1
ATOM 671 C C . ILE A 1 83 ? 13.974 -8.451 -14.609 1.00 94.81 83 ILE A C 1
ATOM 673 O O . ILE A 1 83 ? 15.175 -8.289 -14.394 1.00 94.81 83 ILE A O 1
ATOM 677 N N . GLU A 1 84 ? 13.481 -8.509 -15.850 1.00 92.31 84 GLU A N 1
ATOM 678 C CA . GLU A 1 84 ? 14.312 -8.406 -17.042 1.00 92.31 84 GLU A CA 1
ATOM 679 C C . GLU A 1 84 ? 15.070 -7.068 -17.049 1.00 92.31 84 GLU A C 1
ATOM 681 O O . GLU A 1 84 ? 14.473 -5.993 -17.064 1.00 9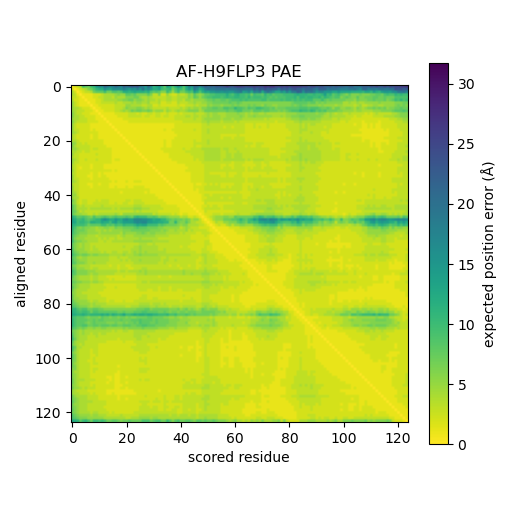2.31 84 GLU A O 1
ATOM 686 N N . ASN A 1 85 ? 16.403 -7.145 -17.061 1.00 85.50 85 ASN A N 1
ATOM 687 C CA . ASN A 1 85 ? 17.333 -6.011 -16.977 1.00 85.50 85 ASN A CA 1
ATOM 688 C C . ASN A 1 85 ? 17.352 -5.253 -15.640 1.00 85.50 85 ASN A C 1
ATOM 690 O O . ASN A 1 85 ? 18.003 -4.208 -15.560 1.00 85.50 85 ASN A O 1
ATOM 694 N N . TRP A 1 86 ? 16.716 -5.762 -14.581 1.00 93.81 86 TRP A N 1
ATOM 695 C CA . TRP A 1 86 ? 16.895 -5.181 -13.255 1.00 93.81 86 TRP A CA 1
ATOM 696 C C . TRP A 1 86 ? 18.344 -5.365 -12.784 1.00 93.81 86 TRP A C 1
ATOM 698 O O . TRP A 1 86 ? 18.879 -6.475 -12.736 1.00 93.81 86 TRP A O 1
ATOM 708 N N . GLN A 1 87 ? 18.980 -4.251 -12.428 1.00 91.69 87 GLN A N 1
ATOM 709 C CA . GLN A 1 87 ? 20.343 -4.198 -11.917 1.00 91.69 87 GLN A CA 1
ATOM 710 C C . GLN A 1 87 ? 20.317 -3.800 -10.442 1.00 91.69 87 GLN A C 1
ATOM 712 O O . GLN A 1 87 ? 20.151 -2.627 -10.108 1.00 91.69 87 GLN A O 1
ATOM 717 N N . SER A 1 88 ? 20.510 -4.771 -9.545 1.00 92.75 88 SER A N 1
ATOM 718 C CA . SER A 1 88 ? 20.407 -4.558 -8.092 1.00 92.75 88 SER A CA 1
ATOM 719 C C . SER A 1 88 ? 21.442 -3.578 -7.524 1.00 92.75 88 SER A C 1
ATOM 721 O O . SER A 1 88 ? 21.287 -3.104 -6.403 1.00 92.75 88 SER A O 1
ATOM 723 N N . GLN A 1 89 ? 22.517 -3.308 -8.270 1.00 93.25 89 GLN A N 1
ATOM 724 C CA . GLN A 1 89 ? 23.531 -2.305 -7.942 1.00 93.25 89 GLN A CA 1
ATOM 725 C C . GLN A 1 89 ? 23.114 -0.868 -8.290 1.00 93.25 89 GLN A C 1
ATOM 727 O O . GLN A 1 89 ? 23.713 0.064 -7.763 1.00 93.25 89 GLN A O 1
ATOM 732 N N . GLU A 1 90 ? 22.139 -0.693 -9.188 1.00 92.38 90 GLU A N 1
ATOM 733 C CA . GLU A 1 90 ? 21.616 0.620 -9.590 1.00 92.38 90 GLU A CA 1
ATOM 734 C C . GLU A 1 90 ? 20.343 0.968 -8.819 1.00 92.38 90 GLU A C 1
ATOM 736 O O . GLU A 1 90 ? 20.209 2.090 -8.343 1.00 92.38 90 GLU A O 1
ATOM 741 N N . ILE A 1 91 ? 19.430 -0.001 -8.688 1.00 93.81 91 ILE A N 1
ATOM 742 C CA . ILE A 1 91 ? 18.205 0.119 -7.898 1.00 93.81 91 ILE A CA 1
ATOM 743 C C . ILE A 1 91 ? 18.158 -1.060 -6.935 1.00 93.81 91 ILE A C 1
ATOM 745 O O . ILE A 1 91 ? 17.962 -2.211 -7.337 1.00 93.81 91 ILE A O 1
ATOM 749 N N . THR A 1 92 ? 18.330 -0.773 -5.655 1.00 94.31 92 THR A N 1
ATOM 750 C CA . THR A 1 92 ? 18.312 -1.774 -4.593 1.00 94.31 92 THR A CA 1
ATOM 751 C C . THR A 1 92 ? 16.908 -2.334 -4.377 1.00 94.31 92 THR A C 1
ATOM 753 O O . THR A 1 92 ? 15.891 -1.711 -4.686 1.00 94.31 92 THR A O 1
ATOM 756 N N . PHE A 1 93 ? 16.832 -3.532 -3.796 1.00 94.00 93 PHE A N 1
ATOM 757 C CA . PHE A 1 93 ? 15.541 -4.117 -3.436 1.00 94.00 93 PHE A CA 1
ATOM 758 C C . PHE A 1 93 ? 14.799 -3.272 -2.384 1.00 94.00 93 PHE A C 1
ATOM 760 O O . PHE A 1 93 ? 13.575 -3.175 -2.428 1.00 94.00 93 PHE A O 1
ATOM 767 N N . ASP A 1 94 ? 15.533 -2.606 -1.489 1.00 93.69 94 ASP A N 1
ATOM 768 C CA . ASP A 1 94 ? 14.955 -1.721 -0.475 1.00 93.69 94 ASP A CA 1
ATOM 769 C C . ASP A 1 94 ? 14.283 -0.499 -1.113 1.00 93.69 94 ASP A C 1
ATOM 771 O O . ASP A 1 94 ? 13.162 -0.159 -0.740 1.00 93.69 94 ASP A O 1
ATOM 775 N N . GLU A 1 95 ? 14.896 0.108 -2.134 1.00 94.31 95 GLU A N 1
ATOM 776 C CA . GLU A 1 95 ? 14.289 1.208 -2.902 1.00 94.31 95 GLU A CA 1
ATOM 777 C C . GLU A 1 95 ? 13.003 0.763 -3.612 1.00 94.31 95 GLU A C 1
ATOM 779 O O . GLU A 1 95 ? 12.011 1.497 -3.643 1.00 94.31 95 GLU A O 1
ATOM 784 N N . ILE A 1 96 ? 12.977 -0.467 -4.130 1.00 95.81 96 ILE A N 1
ATOM 785 C CA . ILE A 1 96 ? 11.776 -1.050 -4.743 1.00 95.81 96 ILE A CA 1
ATOM 786 C C . ILE A 1 96 ? 10.680 -1.237 -3.685 1.00 95.81 96 ILE A C 1
ATOM 788 O O . ILE A 1 96 ? 9.527 -0.863 -3.910 1.00 95.81 96 ILE A O 1
ATOM 792 N N . LEU A 1 97 ? 11.013 -1.766 -2.503 1.00 95.69 97 LEU A N 1
ATOM 793 C CA . LEU A 1 97 ? 10.063 -1.924 -1.396 1.00 95.69 97 LEU A CA 1
ATOM 794 C C . LEU A 1 97 ? 9.554 -0.580 -0.855 1.00 95.69 97 LEU A C 1
ATOM 796 O O . LEU A 1 97 ? 8.370 -0.459 -0.522 1.00 95.69 97 LEU A O 1
ATOM 800 N N . GLN A 1 98 ? 10.411 0.439 -0.797 1.00 95.62 98 GLN A N 1
ATOM 801 C CA . GLN A 1 98 ? 10.031 1.815 -0.474 1.00 95.62 98 GLN A CA 1
ATOM 802 C C . GLN A 1 98 ? 9.009 2.353 -1.484 1.00 95.62 98 GLN A C 1
ATOM 804 O O . GLN A 1 98 ? 7.973 2.896 -1.084 1.00 95.62 98 GLN A O 1
ATOM 809 N N . ALA A 1 99 ? 9.238 2.133 -2.783 1.00 96.31 99 ALA A N 1
ATOM 810 C CA . ALA A 1 99 ? 8.295 2.494 -3.837 1.00 96.31 99 ALA A CA 1
ATOM 811 C C . ALA A 1 99 ? 6.957 1.746 -3.700 1.00 96.31 99 ALA A C 1
ATOM 813 O O . ALA A 1 99 ? 5.898 2.377 -3.762 1.00 96.31 99 ALA A O 1
ATOM 814 N N . TYR A 1 100 ? 6.974 0.438 -3.406 1.00 96.94 100 TYR A N 1
ATOM 815 C CA . TYR A 1 100 ? 5.763 -0.327 -3.077 1.00 96.94 100 TYR A CA 1
ATOM 816 C C . TYR A 1 100 ? 4.996 0.289 -1.902 1.00 96.94 100 TYR A C 1
ATOM 818 O O . TYR A 1 100 ? 3.784 0.494 -1.998 1.00 96.94 100 TYR A O 1
ATOM 826 N N . CYS A 1 101 ? 5.681 0.602 -0.799 1.00 95.56 101 CYS A N 1
ATOM 827 C CA . CYS A 1 101 ? 5.056 1.195 0.381 1.00 95.56 101 CYS A CA 1
ATOM 828 C C . CYS A 1 101 ? 4.413 2.546 0.053 1.00 95.56 101 CYS A C 1
ATOM 830 O O . CYS A 1 101 ? 3.262 2.781 0.422 1.00 95.56 101 CYS A O 1
ATOM 832 N N . PHE A 1 102 ? 5.118 3.408 -0.682 1.00 95.56 102 PHE A N 1
ATOM 833 C CA . PHE A 1 102 ? 4.604 4.711 -1.093 1.00 95.56 102 PHE A CA 1
ATOM 834 C C . PHE A 1 102 ? 3.370 4.588 -1.996 1.00 95.56 102 PHE A C 1
ATOM 836 O O . PHE A 1 102 ? 2.342 5.221 -1.738 1.00 95.56 102 PHE A O 1
ATOM 843 N N . ILE A 1 103 ? 3.447 3.740 -3.025 1.00 96.38 103 ILE A N 1
ATOM 844 C CA . ILE A 1 103 ? 2.337 3.490 -3.948 1.00 96.38 103 ILE A CA 1
ATOM 845 C C . ILE A 1 103 ? 1.123 2.959 -3.182 1.00 96.38 103 ILE A C 1
ATOM 847 O O . ILE A 1 103 ? 0.017 3.469 -3.359 1.00 96.38 103 ILE A O 1
ATOM 851 N N . LEU A 1 104 ? 1.307 1.974 -2.301 1.00 96.81 104 LEU A N 1
ATOM 852 C CA . LEU A 1 104 ? 0.207 1.385 -1.538 1.00 96.81 104 LEU A CA 1
ATOM 853 C C . LEU A 1 104 ? -0.448 2.388 -0.584 1.00 96.81 104 LEU A C 1
ATOM 855 O O . LEU A 1 104 ? -1.676 2.406 -0.500 1.00 96.81 104 LEU A O 1
ATOM 859 N N . GLU A 1 105 ? 0.320 3.256 0.083 1.00 94.50 105 GLU A N 1
ATOM 860 C CA . GLU A 1 105 ? -0.254 4.323 0.917 1.00 94.50 105 GLU A CA 1
ATOM 861 C C . GLU A 1 105 ? -1.182 5.241 0.112 1.00 94.50 105 GLU A C 1
ATOM 863 O O . GLU A 1 105 ? -2.241 5.621 0.616 1.00 94.50 105 GLU A O 1
ATOM 868 N N . LYS A 1 106 ? -0.833 5.542 -1.147 1.00 95.69 106 LYS A N 1
ATOM 869 C CA . LYS A 1 106 ? -1.670 6.344 -2.052 1.00 95.69 106 LYS A CA 1
ATOM 870 C C . LYS A 1 106 ? -2.863 5.580 -2.605 1.00 95.69 106 LYS A C 1
ATOM 872 O O . LYS A 1 106 ? -3.986 6.076 -2.563 1.00 95.69 106 LYS A O 1
ATOM 877 N N . LEU A 1 107 ? -2.667 4.351 -3.069 1.00 97.06 107 LEU A N 1
ATOM 878 C CA . LEU A 1 107 ? -3.749 3.535 -3.620 1.00 97.06 107 LEU A CA 1
ATOM 879 C C . LEU A 1 107 ? -4.823 3.196 -2.578 1.00 97.06 107 LEU A C 1
ATOM 881 O O . LEU A 1 107 ? -6.000 3.087 -2.927 1.00 97.06 107 LEU A O 1
ATOM 885 N N . LEU A 1 108 ? -4.437 3.054 -1.306 1.00 97.69 108 LEU A N 1
ATOM 886 C CA . LEU A 1 108 ? -5.349 2.789 -0.192 1.00 97.69 108 LEU A CA 1
ATOM 887 C C . LEU A 1 108 ? -6.127 4.027 0.278 1.00 97.69 108 LEU A C 1
ATOM 889 O O . LEU A 1 108 ? -6.986 3.889 1.147 1.00 97.69 108 LEU A O 1
ATOM 893 N N . GLU A 1 109 ? -5.903 5.216 -0.286 1.00 96.62 109 GLU A N 1
ATOM 894 C CA . GLU A 1 109 ? -6.812 6.360 -0.108 1.0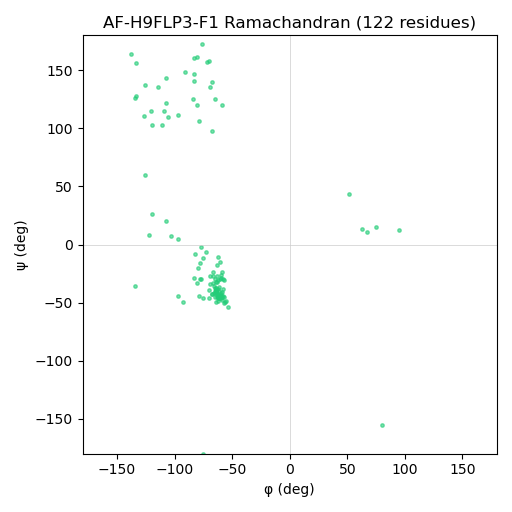0 96.62 109 GLU A CA 1
ATOM 895 C C . GLU A 1 109 ? -8.155 6.117 -0.828 1.00 96.62 109 GLU A C 1
ATOM 897 O O . GLU A 1 109 ? -9.195 6.597 -0.380 1.00 96.62 109 GLU A O 1
ATOM 902 N N . ASN A 1 110 ? -8.165 5.300 -1.889 1.00 97.94 110 ASN A N 1
ATOM 903 C CA . ASN A 1 110 ? -9.367 4.947 -2.640 1.00 97.94 110 ASN A CA 1
ATOM 904 C C . ASN A 1 110 ? -10.134 3.774 -1.991 1.00 97.94 110 ASN A C 1
ATOM 906 O O . ASN A 1 110 ? -9.590 2.687 -1.784 1.00 97.94 110 ASN A O 1
ATOM 910 N N . GLU A 1 111 ? -11.425 3.969 -1.709 1.00 97.94 111 GLU A N 1
ATOM 911 C CA . GLU A 1 111 ? -12.250 2.975 -1.002 1.00 97.94 111 GLU A CA 1
ATOM 912 C C . GLU A 1 111 ? -12.491 1.689 -1.801 1.00 97.94 111 GLU A C 1
ATOM 914 O O . GLU A 1 111 ? -12.547 0.606 -1.222 1.00 97.94 111 GLU A O 1
ATOM 919 N N . GLU A 1 112 ? -12.584 1.782 -3.127 1.00 97.81 112 GLU A N 1
ATOM 920 C CA . GLU A 1 112 ? -12.738 0.614 -3.995 1.00 97.81 112 GLU A CA 1
ATOM 921 C C . GLU A 1 112 ? -11.495 -0.285 -3.908 1.00 97.81 112 GLU A C 1
ATOM 923 O O . GLU A 1 112 ? -11.616 -1.503 -3.778 1.00 97.81 112 GLU A O 1
ATOM 928 N N . THR A 1 113 ? -10.295 0.305 -3.853 1.00 98.44 113 THR A N 1
ATOM 929 C CA . THR A 1 113 ? -9.052 -0.442 -3.601 1.00 98.44 113 THR A CA 1
ATOM 930 C C . THR A 1 113 ? -9.032 -1.076 -2.209 1.00 98.44 113 THR A C 1
ATOM 932 O O . THR A 1 113 ? -8.564 -2.201 -2.066 1.00 98.44 113 THR A O 1
ATOM 935 N N . GLN A 1 114 ? -9.564 -0.412 -1.177 1.00 98.19 114 GLN A N 1
ATOM 936 C CA . GLN A 1 114 ? -9.633 -0.985 0.179 1.00 98.19 114 GLN A CA 1
ATOM 937 C C . GLN A 1 114 ? -10.512 -2.24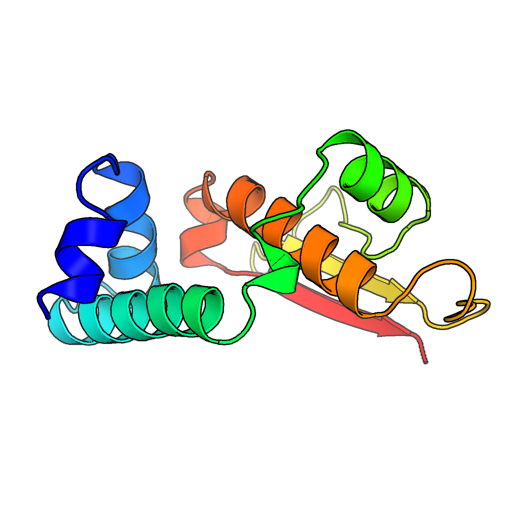9 0.243 1.00 98.19 114 GLN A C 1
ATOM 939 O O . GLN A 1 114 ? -10.307 -3.092 1.119 1.00 98.19 114 GLN A O 1
ATOM 944 N N . ILE A 1 115 ? -11.491 -2.375 -0.661 1.00 96.81 115 ILE A N 1
ATOM 945 C CA . ILE A 1 115 ? -12.428 -3.505 -0.724 1.00 96.81 115 ILE A CA 1
ATOM 946 C C . ILE A 1 115 ? -11.913 -4.598 -1.665 1.00 96.81 115 ILE A C 1
ATOM 948 O O . ILE A 1 115 ? -11.869 -5.767 -1.279 1.00 96.81 115 ILE A O 1
ATOM 952 N N . ASN A 1 116 ? -11.510 -4.224 -2.881 1.00 97.88 116 ASN A N 1
ATOM 953 C CA . ASN A 1 116 ? -11.121 -5.173 -3.925 1.00 97.88 116 ASN A CA 1
ATOM 954 C C . ASN A 1 116 ? -9.664 -5.633 -3.774 1.00 97.88 116 ASN A C 1
ATOM 956 O O . ASN A 1 116 ? -9.323 -6.761 -4.126 1.00 97.88 116 ASN A O 1
ATOM 960 N N . GLY A 1 117 ? -8.806 -4.782 -3.210 1.00 97.81 117 GLY A N 1
ATOM 961 C CA . GLY A 1 117 ? -7.379 -5.025 -3.048 1.00 97.81 117 GLY A CA 1
ATOM 962 C C . GLY A 1 117 ? -6.573 -4.767 -4.321 1.00 97.81 117 GLY A C 1
ATOM 963 O O . GLY A 1 117 ? -6.953 -3.987 -5.200 1.00 97.81 117 GLY A O 1
ATOM 964 N N . PHE A 1 118 ? -5.428 -5.434 -4.400 1.00 98.50 118 PHE A N 1
ATOM 965 C CA . PHE A 1 118 ? -4.497 -5.376 -5.520 1.00 98.50 118 PHE A CA 1
ATOM 966 C C . PHE A 1 118 ? -3.968 -6.779 -5.838 1.00 98.50 118 PHE A C 1
ATOM 968 O O . PHE A 1 118 ? -4.102 -7.707 -5.036 1.00 98.50 118 PHE A O 1
ATOM 975 N N . CYS A 1 119 ? -3.375 -6.941 -7.014 1.00 98.44 119 CYS A N 1
ATOM 976 C CA . CYS A 1 119 ? -2.575 -8.107 -7.366 1.00 98.44 119 CYS A CA 1
ATOM 977 C C . CYS A 1 119 ? -1.266 -7.663 -8.013 1.00 98.44 119 CYS A C 1
ATOM 979 O O . CYS A 1 119 ? -1.196 -6.572 -8.576 1.00 98.44 119 CYS A O 1
ATOM 981 N N . ILE A 1 120 ? -0.254 -8.520 -7.943 1.00 98.50 120 ILE A N 1
ATOM 982 C CA . ILE A 1 120 ? 1.055 -8.269 -8.538 1.00 98.50 120 ILE A CA 1
ATOM 983 C C . ILE A 1 120 ? 1.267 -9.281 -9.663 1.00 98.50 120 ILE A C 1
ATOM 985 O O . ILE A 1 120 ? 0.935 -10.459 -9.503 1.00 98.50 120 ILE A O 1
ATOM 989 N N . ILE A 1 121 ? 1.763 -8.807 -10.803 1.00 98.19 121 ILE A N 1
ATOM 990 C CA . ILE A 1 121 ? 2.231 -9.638 -11.911 1.00 98.19 121 ILE A CA 1
ATOM 991 C C . ILE A 1 121 ? 3.750 -9.546 -11.942 1.00 98.19 121 ILE A C 1
ATOM 993 O O . ILE A 1 121 ? 4.298 -8.454 -12.076 1.00 98.19 121 ILE A O 1
ATOM 997 N N . GLU A 1 122 ? 4.393 -10.700 -11.827 1.00 97.25 122 GLU A N 1
ATOM 998 C CA . GLU A 1 122 ? 5.843 -10.854 -11.786 1.00 97.25 122 GLU A CA 1
ATOM 999 C C . GLU A 1 122 ? 6.297 -11.501 -13.100 1.00 97.25 122 GLU A C 1
ATOM 1001 O O . GLU A 1 122 ? 5.916 -12.640 -13.388 1.00 97.25 122 GLU A O 1
ATOM 1006 N N . ASN A 1 123 ? 7.070 -10.779 -13.911 1.00 96.44 123 ASN A N 1
ATOM 1007 C CA . ASN A 1 123 ? 7.721 -11.323 -15.102 1.00 96.44 123 ASN A CA 1
ATOM 1008 C C . ASN A 1 123 ? 9.168 -11.694 -14.755 1.00 96.44 123 ASN A C 1
ATOM 1010 O O . ASN A 1 123 ? 9.968 -10.799 -14.473 1.00 96.44 123 ASN A O 1
ATOM 1014 N N . PHE A 1 124 ? 9.458 -12.999 -14.742 1.00 92.94 124 PHE A N 1
ATOM 1015 C CA . PHE A 1 124 ? 10.758 -13.588 -14.405 1.00 92.94 124 PHE A CA 1
ATOM 1016 C C . PHE A 1 124 ? 11.514 -14.057 -15.645 1.00 92.94 124 PHE A C 1
ATOM 1018 O O . PHE A 1 124 ? 10.889 -14.766 -16.467 1.00 92.94 124 PHE A O 1
#

Secondary structure (DSSP, 8-state):
-HHHHHHHTT--HHHHHHHHHHTTT-HHHHHHHHHHHHHHHHH-GGGTTT--HHHHHHHHHTTTTEE-SS--TTS-EEEEEE-TT--TTTS-HHHHHHHHHHHHHHHTTSHHHHHH-EEEEEE-

Foldseek 3Di:
DVQLCVVCVPPDPLVLVLLCLLVVNPPVNSVVVSVVVSVVCVVCVVLPVPDDPVLLVVCVVVPLDDWDPDAPPLLATEIEDECVPDDCVVPPPSSSVSNVVVVCVVQSSDVSCSNSPHDYDYHD

pLDDT: mean 94.53, std 5.77, range [61.69, 98.75]

Radius of gyration: 15.73 Å; Cα contacts (8 Å, |Δi|>4): 126; chains: 1; bounding box: 39×26×41 Å

Sequence (124 aa):
AVAVAERVQEKDSGFFLRFIRARKFNVGRAYELLRGYVNFRLQYPELFDSLSPEAVRCTIEAGYPGVLSSRDKYGRVVMLFNIENWQSQEITFDEILQAYCFILEKLLENEETQINGFCIIENF

Nearest PDB structures (foldseek):
  3hx3-assembly1_A  TM=9.813E-01  e=2.464E-16  Homo sapiens
  3hy5-assembly1_A  TM=9.925E-01  e=3.039E-15  Homo sapiens
  1r5l-assembly1_A  TM=8.579E-01  e=1.541E-06  Homo sapiens
  1oiz-assembly2_B  TM=8.565E-01  e=1.630E-06  Homo sapiens
  3w67-assembly1_B  TM=8.708E-01  e=3.368E-06  Mus musculus

Organism: Macaca mulatta (NCBI:txid9544)

Mean predicted aligned error: 3.38 Å

InterPro domains:
  IPR001251 CRAL-TRIO lipid binding domain [PF00650] (63-123)
  IPR001251 CRAL-TRIO lipid binding domain [cd00170] (61-124)
  IPR011074 CRAL/TRIO, N-terminal domain [PF03765] (10-35)
  IPR011074 CRAL/TRIO, N-terminal domain [SM01100] (12-37)
  IPR036273 CRAL/TRIO, N-terminal domain superfamily [SSF46938] (10-51)
  IPR036865 CRAL-TRIO lipid binding domain superfamily [G3DSA:3.40.525.10] (44-124)
  IPR036865 CRAL-TRIO lipid binding domain superfamily [SSF52087] (60-123)